Protein AF-A0A9J6GHE5-F1 (afdb_monomer_lite)

Radius of gyration: 22.23 Å; chains: 1; bounding box: 61×49×47 Å

Secondary structure (DSSP, 8-state):
--STTTHHHHHHHHHHHHHHHGGGS---HHHHHHHHHHHHHHHHHHTT--TT--HHHHHHTT----HHHHHHHHHHHHHHHHHTSHHHHHHHHHTT-------S--GGGS-TTTTTT-PPPPS---TT-S-HHHHHHHHHHGGGSS--

Sequence (148 aa):
MKEKGMARPVKALLISRVAYITPYLFLSKSDTDPNDGLLHKAFKQVRNLPMNTSTARLLQLGLHNTVSEHIEAYLSSQRLRLNQTPSGLALLKRLHAPCQSTASQPLSLITGEVLSGFTPWPKQCTLTSIPAAEKAEVKRLRPSMESL

Organism: Haemaphysalis longicornis (NCBI:txid44386)

pLDDT: mean 71.71, std 16.83, range [36.56, 92.25]

Structure (mmCIF, N/CA/C/O backbone):
data_AF-A0A9J6GHE5-F1
#
_entry.id   AF-A0A9J6GHE5-F1
#
loop_
_atom_site.group_PDB
_atom_site.id
_atom_site.type_symbol
_atom_site.label_atom_id
_atom_site.label_alt_id
_atom_site.label_comp_id
_atom_site.label_asym_id
_atom_site.label_entity_id
_atom_site.label_seq_id
_atom_site.pdbx_PDB_ins_code
_atom_site.Cartn_x
_atom_site.Cartn_y
_atom_site.Cartn_z
_atom_site.occupancy
_atom_site.B_iso_or_equiv
_atom_site.auth_seq_id
_atom_site.auth_comp_id
_atom_site.auth_asym_id
_atom_site.auth_atom_id
_atom_site.pdbx_PDB_model_num
ATOM 1 N N . MET A 1 1 ? 4.941 17.431 24.874 1.00 43.19 1 MET A N 1
ATOM 2 C CA . MET A 1 1 ? 5.226 16.883 23.523 1.00 43.19 1 MET A CA 1
ATOM 3 C C . MET A 1 1 ? 5.120 15.364 23.593 1.00 43.19 1 MET A C 1
ATOM 5 O O . MET A 1 1 ? 5.884 14.848 24.389 1.00 43.19 1 MET A O 1
ATOM 9 N N . LYS A 1 2 ? 4.234 14.654 22.862 1.00 50.41 2 LYS A N 1
ATOM 10 C CA . LYS A 1 2 ? 4.475 13.238 22.440 1.00 50.41 2 LYS A CA 1
ATOM 11 C C . LYS A 1 2 ? 3.346 12.528 21.676 1.00 50.41 2 LYS A C 1
ATOM 13 O O . LYS A 1 2 ? 3.624 11.515 21.056 1.00 50.41 2 LYS A O 1
ATOM 18 N N . GLU A 1 3 ? 2.124 13.055 21.621 1.00 57.06 3 GLU A N 1
ATOM 19 C CA . GLU A 1 3 ? 1.017 12.314 20.986 1.00 57.06 3 GLU A CA 1
ATOM 20 C C . GLU A 1 3 ? 0.844 12.624 19.483 1.00 57.06 3 GLU A C 1
ATOM 22 O O . GLU A 1 3 ? 0.890 11.731 18.638 1.00 57.06 3 GLU A O 1
ATOM 27 N N . LYS A 1 4 ? 0.783 13.912 19.106 1.00 59.25 4 LYS A N 1
ATOM 28 C CA . LYS A 1 4 ? 0.593 14.348 17.702 1.00 59.25 4 LYS A CA 1
ATOM 29 C C . LYS A 1 4 ? 1.727 13.931 16.749 1.00 59.25 4 LYS A C 1
ATOM 31 O O . LYS A 1 4 ? 1.512 13.841 15.543 1.00 59.25 4 LYS A O 1
ATOM 36 N N . GLY A 1 5 ? 2.926 13.676 17.278 1.00 67.38 5 GLY A N 1
ATOM 37 C CA . GLY A 1 5 ? 4.105 13.297 16.492 1.00 67.38 5 GLY A CA 1
ATOM 38 C C . GLY A 1 5 ? 4.174 11.812 16.133 1.00 67.38 5 GLY A C 1
ATOM 39 O O . GLY A 1 5 ? 4.864 11.465 15.182 1.00 67.38 5 GLY A O 1
ATOM 40 N N . MET A 1 6 ? 3.450 10.943 16.845 1.00 75.44 6 MET A N 1
ATOM 41 C CA . MET A 1 6 ? 3.535 9.487 16.671 1.00 75.44 6 MET A CA 1
ATOM 42 C C . MET A 1 6 ? 2.633 8.971 15.542 1.00 75.44 6 MET A C 1
ATOM 44 O O . MET A 1 6 ? 2.893 7.931 14.941 1.00 75.44 6 MET A O 1
ATOM 48 N N . ALA A 1 7 ? 1.621 9.755 15.172 1.00 76.44 7 ALA A N 1
ATOM 49 C CA . ALA A 1 7 ? 0.687 9.411 14.112 1.00 76.44 7 ALA A CA 1
ATOM 50 C C . ALA A 1 7 ? 1.351 9.208 12.747 1.00 76.44 7 ALA A C 1
ATOM 52 O O . ALA A 1 7 ? 1.028 8.272 12.016 1.00 76.44 7 ALA A O 1
ATOM 53 N N . ARG A 1 8 ? 2.289 10.096 12.409 1.00 79.69 8 ARG A N 1
ATOM 54 C CA . ARG A 1 8 ? 3.026 10.059 11.144 1.00 79.69 8 ARG A CA 1
ATOM 55 C C . ARG A 1 8 ? 3.926 8.822 11.022 1.00 79.69 8 ARG A C 1
ATOM 57 O O . ARG A 1 8 ? 3.760 8.116 10.032 1.00 79.69 8 ARG A O 1
ATOM 64 N N . PRO A 1 9 ? 4.823 8.511 11.979 1.00 84.75 9 PRO A N 1
ATOM 65 C CA . PRO A 1 9 ? 5.691 7.343 11.877 1.00 84.75 9 PRO A CA 1
ATOM 66 C C . PRO A 1 9 ? 4.918 6.024 11.947 1.00 84.75 9 PRO A C 1
ATOM 68 O O . PRO A 1 9 ? 5.234 5.122 11.181 1.00 84.75 9 PRO A O 1
ATOM 71 N N . VAL A 1 10 ? 3.869 5.909 12.774 1.00 84.19 10 VAL A N 1
ATOM 72 C CA . VAL A 1 10 ? 3.046 4.684 12.819 1.00 84.19 10 VAL A CA 1
ATOM 73 C C . VAL A 1 10 ? 2.327 4.464 11.489 1.00 84.19 10 VAL A C 1
ATOM 75 O O . VAL A 1 10 ? 2.399 3.374 10.923 1.00 84.19 10 VAL A O 1
ATOM 78 N N . LYS A 1 11 ? 1.701 5.515 10.938 1.00 80.00 11 LYS A N 1
ATOM 79 C CA . LYS A 1 11 ? 1.089 5.459 9.605 1.00 80.00 11 LYS A CA 1
ATOM 80 C C . LYS A 1 11 ? 2.118 5.063 8.541 1.00 80.00 11 LYS A C 1
ATOM 82 O O . LYS A 1 11 ? 1.848 4.176 7.738 1.00 80.00 11 LYS A O 1
ATOM 87 N N . ALA A 1 12 ? 3.285 5.706 8.537 1.00 83.44 12 ALA A N 1
ATOM 88 C CA . ALA A 1 12 ? 4.345 5.438 7.569 1.00 83.44 12 ALA A CA 1
ATOM 89 C C . ALA A 1 12 ? 4.858 3.996 7.661 1.00 83.44 12 ALA A C 1
ATOM 91 O O . ALA A 1 12 ? 5.016 3.346 6.632 1.00 83.44 12 ALA A O 1
ATOM 92 N N . LEU A 1 13 ? 5.067 3.473 8.871 1.00 85.69 13 LEU A N 1
ATOM 93 C CA . LEU A 1 13 ? 5.501 2.096 9.097 1.00 85.69 13 LEU A CA 1
ATOM 94 C C . LEU A 1 13 ? 4.480 1.082 8.571 1.00 85.69 13 LEU A C 1
ATOM 96 O O . LEU A 1 13 ? 4.860 0.152 7.861 1.00 85.69 13 LEU A O 1
ATOM 100 N N . LEU A 1 14 ? 3.195 1.278 8.884 1.00 84.25 14 LEU A N 1
ATOM 101 C CA . LEU A 1 14 ? 2.121 0.391 8.430 1.00 84.25 14 LEU A CA 1
ATOM 102 C C . LEU A 1 14 ? 2.021 0.374 6.908 1.00 84.25 14 LEU A C 1
ATOM 104 O O . LEU A 1 14 ? 2.051 -0.697 6.308 1.00 84.25 14 LEU A O 1
ATOM 108 N N . ILE A 1 15 ? 1.983 1.555 6.286 1.00 83.44 15 ILE A N 1
ATOM 109 C CA . ILE A 1 15 ? 1.930 1.672 4.826 1.00 83.44 15 ILE A CA 1
ATOM 110 C C . ILE A 1 15 ? 3.172 1.046 4.199 1.00 83.44 15 ILE A C 1
ATOM 112 O O . ILE A 1 15 ? 3.047 0.322 3.222 1.00 83.44 15 ILE A O 1
ATOM 116 N N . SER A 1 16 ? 4.359 1.267 4.767 1.00 86.88 16 SER A N 1
ATOM 117 C CA . SER A 1 16 ? 5.601 0.701 4.226 1.00 86.88 16 SER A CA 1
ATOM 118 C C . SER A 1 16 ? 5.606 -0.823 4.300 1.00 86.88 16 SER A C 1
ATOM 120 O O . SER A 1 16 ? 6.051 -1.482 3.366 1.00 86.88 16 SER A O 1
ATOM 122 N N . ARG A 1 17 ? 5.087 -1.403 5.388 1.00 83.88 17 ARG A N 1
ATOM 123 C CA . ARG A 1 17 ? 4.980 -2.859 5.543 1.00 83.88 17 ARG A CA 1
ATOM 124 C C . ARG A 1 17 ? 3.977 -3.469 4.575 1.00 83.88 17 ARG A C 1
ATOM 126 O O . ARG A 1 17 ? 4.313 -4.455 3.924 1.00 83.88 17 ARG A O 1
ATOM 133 N N . VAL A 1 18 ? 2.800 -2.859 4.459 1.00 83.12 18 VAL A N 1
ATOM 134 C CA . VAL A 1 18 ? 1.765 -3.299 3.520 1.00 83.12 18 VAL A CA 1
ATOM 135 C C . VAL A 1 18 ? 2.260 -3.146 2.079 1.00 83.12 18 VAL A C 1
ATOM 137 O O . VAL A 1 18 ? 2.224 -4.087 1.306 1.00 83.12 18 VAL A O 1
ATOM 140 N N . ALA A 1 19 ? 2.824 -2.003 1.703 1.00 84.06 19 ALA A N 1
ATOM 141 C CA . ALA A 1 19 ? 3.270 -1.769 0.332 1.00 84.06 19 ALA A CA 1
ATOM 142 C C . ALA A 1 19 ? 4.476 -2.631 -0.088 1.00 84.06 19 ALA A C 1
ATOM 144 O O . ALA A 1 19 ? 4.678 -2.849 -1.278 1.00 84.06 19 ALA A O 1
ATOM 145 N N . TYR A 1 20 ? 5.294 -3.113 0.853 1.00 85.88 20 TYR A N 1
ATOM 146 C CA . TYR A 1 20 ? 6.515 -3.843 0.509 1.00 85.88 20 TYR A CA 1
ATOM 147 C C . TYR A 1 20 ? 6.269 -5.310 0.135 1.00 85.88 20 TYR A C 1
ATOM 149 O O . TYR A 1 20 ? 6.824 -5.784 -0.852 1.00 85.88 20 TYR A O 1
ATOM 157 N N . ILE A 1 21 ? 5.463 -6.035 0.917 1.00 83.19 21 ILE A N 1
ATOM 158 C CA . ILE A 1 21 ? 5.302 -7.494 0.755 1.00 83.19 21 ILE A CA 1
ATOM 159 C C . ILE A 1 21 ? 3.974 -7.820 0.077 1.00 83.19 21 ILE A C 1
ATOM 161 O O . ILE A 1 21 ? 3.906 -8.633 -0.842 1.00 83.19 21 ILE A O 1
ATOM 165 N N . THR A 1 22 ? 2.915 -7.158 0.527 1.00 83.75 22 THR A N 1
ATOM 166 C CA . THR A 1 22 ? 1.525 -7.489 0.223 1.00 83.75 22 THR A CA 1
ATOM 167 C C . THR A 1 22 ? 1.183 -7.462 -1.281 1.00 83.75 22 THR A C 1
ATOM 169 O O . THR A 1 22 ? 0.454 -8.353 -1.703 1.00 83.75 22 THR A O 1
ATOM 172 N N . PRO A 1 23 ? 1.738 -6.570 -2.136 1.00 83.94 23 PRO A N 1
ATOM 173 C CA . PRO A 1 23 ? 1.448 -6.565 -3.576 1.00 83.94 23 PRO A CA 1
ATOM 174 C C . PRO A 1 23 ? 1.931 -7.796 -4.346 1.00 83.94 23 PRO A C 1
ATOM 176 O O . PRO A 1 23 ? 1.477 -8.030 -5.463 1.00 83.94 23 PRO A O 1
ATOM 179 N N . TYR A 1 24 ? 2.893 -8.535 -3.792 1.00 85.12 24 TYR A N 1
ATOM 180 C CA . TYR A 1 24 ? 3.520 -9.678 -4.458 1.00 85.12 24 TYR A CA 1
ATOM 181 C C . TYR A 1 24 ? 2.983 -11.022 -3.953 1.00 85.12 24 TYR A C 1
ATOM 183 O O . TYR A 1 24 ? 3.396 -12.072 -4.442 1.00 85.12 24 TYR A O 1
ATOM 191 N N . LEU A 1 25 ? 2.071 -10.994 -2.979 1.00 86.62 25 LEU A N 1
ATOM 192 C CA . LEU A 1 25 ? 1.399 -12.173 -2.452 1.00 86.62 25 LEU A CA 1
ATOM 193 C C . LEU A 1 25 ? 0.055 -12.376 -3.159 1.00 86.62 25 LEU A C 1
ATOM 195 O O . LEU A 1 25 ? -0.667 -11.420 -3.439 1.00 86.62 25 LEU A O 1
ATOM 199 N N . PHE A 1 26 ? -0.310 -13.635 -3.399 1.00 82.25 26 PHE A N 1
ATOM 200 C CA . PHE A 1 26 ? -1.655 -13.998 -3.843 1.00 82.25 26 PHE A CA 1
ATOM 201 C C . PHE A 1 26 ? -2.605 -13.955 -2.645 1.00 82.25 26 PHE A C 1
ATOM 203 O O . PHE A 1 26 ? -2.768 -14.950 -1.945 1.00 82.25 26 PHE A O 1
ATOM 210 N N . LEU A 1 27 ? -3.182 -12.786 -2.375 1.00 82.00 27 LEU A N 1
ATOM 211 C CA . LEU A 1 27 ? -4.083 -12.591 -1.241 1.00 82.00 27 LEU A CA 1
ATOM 212 C C . LEU A 1 27 ? -5.523 -12.858 -1.655 1.00 82.00 27 LEU A C 1
ATOM 214 O O . LEU A 1 27 ? -6.035 -12.255 -2.602 1.00 82.00 27 LEU A O 1
ATOM 218 N N . SER A 1 28 ? -6.180 -13.745 -0.916 1.00 85.62 28 SER A N 1
ATOM 219 C CA . SER A 1 28 ? -7.626 -13.898 -1.001 1.00 85.62 28 SER A CA 1
ATOM 220 C C . SER A 1 28 ? -8.316 -12.776 -0.222 1.00 85.62 28 SER A C 1
ATOM 222 O O . SER A 1 28 ? -7.716 -12.139 0.646 1.00 85.62 28 SER A O 1
ATOM 224 N N . LYS A 1 29 ? -9.613 -12.566 -0.473 1.00 80.94 29 LYS A N 1
ATOM 225 C CA . LYS A 1 29 ? -10.432 -11.616 0.303 1.00 80.94 29 LYS A CA 1
ATOM 226 C C . LYS A 1 29 ? -10.395 -11.926 1.806 1.00 80.94 29 LYS A C 1
ATOM 228 O O . LYS A 1 29 ? -10.324 -11.021 2.630 1.00 80.94 29 LYS A O 1
ATOM 233 N N . SER A 1 30 ? -10.331 -13.216 2.146 1.00 84.00 30 SER A N 1
ATOM 234 C CA . SER A 1 30 ? -10.169 -13.700 3.523 1.00 84.00 30 SER A CA 1
ATOM 235 C C . SER A 1 30 ? -8.901 -13.192 4.207 1.00 84.00 30 SER A C 1
ATOM 237 O O . SER A 1 30 ? -8.875 -13.085 5.430 1.00 84.00 30 SER A O 1
ATOM 239 N N . ASP A 1 31 ? -7.863 -12.876 3.432 1.00 81.62 31 ASP A N 1
ATOM 240 C CA . ASP A 1 31 ? -6.575 -12.412 3.938 1.00 81.62 31 ASP A CA 1
ATOM 241 C C . ASP A 1 31 ? -6.502 -10.882 3.931 1.00 81.62 31 ASP A C 1
ATOM 243 O O . ASP A 1 31 ? -5.815 -10.289 4.761 1.00 81.62 31 ASP A O 1
ATOM 247 N N . THR A 1 32 ? -7.220 -10.208 3.030 1.00 83.06 32 THR A N 1
ATOM 248 C CA . THR A 1 32 ? -7.252 -8.739 2.974 1.00 83.06 32 THR A CA 1
ATOM 249 C C . THR A 1 32 ? -8.100 -8.133 4.087 1.00 83.06 32 THR A C 1
ATOM 251 O O . THR A 1 32 ? -7.662 -7.174 4.721 1.00 83.06 32 THR A O 1
ATOM 254 N N . ASP A 1 33 ? -9.252 -8.729 4.397 1.00 85.56 33 ASP A N 1
ATOM 255 C CA . ASP A 1 33 ? -10.177 -8.253 5.434 1.00 85.56 33 ASP A CA 1
ATOM 256 C C . ASP A 1 33 ? -9.533 -8.098 6.833 1.00 85.56 33 ASP A C 1
ATOM 258 O O . ASP A 1 33 ? -9.707 -7.050 7.471 1.00 85.56 33 ASP A O 1
ATOM 262 N N . PRO A 1 34 ? -8.749 -9.070 7.353 1.00 86.94 34 PRO A N 1
ATOM 263 C CA . PRO A 1 34 ? -8.071 -8.903 8.636 1.00 86.94 34 PRO A CA 1
ATOM 264 C C . PRO A 1 34 ? -6.971 -7.836 8.588 1.00 86.94 34 PRO A C 1
ATOM 266 O O . PRO A 1 34 ? -6.765 -7.135 9.584 1.00 86.94 34 PRO A O 1
ATOM 269 N N . ASN A 1 35 ? -6.292 -7.671 7.449 1.00 85.31 35 ASN A N 1
ATOM 270 C CA . ASN A 1 35 ? -5.276 -6.633 7.276 1.00 85.31 35 ASN A CA 1
ATOM 271 C C . ASN A 1 35 ? -5.908 -5.229 7.240 1.00 85.31 35 ASN A C 1
ATOM 273 O O . ASN A 1 35 ? -5.390 -4.313 7.884 1.00 85.31 35 ASN A O 1
ATOM 277 N N . ASP A 1 36 ? -7.067 -5.071 6.598 1.00 86.81 36 ASP A N 1
ATOM 278 C CA . ASP A 1 36 ? -7.873 -3.843 6.647 1.00 86.81 36 ASP A CA 1
ATOM 279 C C . ASP A 1 36 ? -8.354 -3.547 8.068 1.00 86.81 36 ASP A C 1
ATOM 281 O O . ASP A 1 36 ? -8.268 -2.415 8.556 1.00 86.81 36 ASP A O 1
ATOM 285 N N . GLY A 1 37 ? -8.798 -4.582 8.785 1.00 86.69 37 GLY A N 1
ATOM 286 C CA . GLY A 1 37 ? -9.141 -4.482 10.198 1.00 86.69 37 GLY A CA 1
ATOM 287 C C . GLY A 1 37 ? -7.966 -3.991 11.047 1.00 86.69 37 GLY A C 1
ATOM 288 O O . GLY A 1 37 ? -8.139 -3.090 11.871 1.00 86.69 37 GLY A O 1
ATOM 289 N N . LEU A 1 38 ? -6.768 -4.544 10.845 1.00 86.38 38 LEU A N 1
ATOM 290 C CA . LEU A 1 38 ? -5.553 -4.135 11.555 1.00 86.38 38 LEU A CA 1
ATOM 291 C C . LEU A 1 38 ? -5.177 -2.681 11.246 1.00 86.38 38 LEU A C 1
ATOM 293 O O . LEU A 1 38 ? -4.883 -1.912 12.166 1.00 86.38 38 LEU A O 1
ATOM 297 N N . LEU A 1 39 ? -5.251 -2.289 9.975 1.00 85.44 39 LEU A N 1
ATOM 298 C CA . LEU A 1 39 ? -4.964 -0.933 9.526 1.00 85.44 39 LEU A CA 1
ATOM 299 C C . LEU A 1 39 ? -5.932 0.075 10.163 1.00 85.44 39 LEU A C 1
ATOM 301 O O . LEU A 1 39 ? -5.500 1.051 10.784 1.00 85.44 39 LEU A O 1
ATOM 305 N N . HIS A 1 40 ? -7.237 -0.200 10.116 1.00 86.19 40 HIS A N 1
ATOM 306 C CA . HIS A 1 40 ? -8.255 0.630 10.759 1.00 86.19 40 HIS A CA 1
ATOM 307 C C . HIS A 1 40 ? -8.091 0.699 12.281 1.00 86.19 40 HIS A C 1
ATOM 309 O O . HIS A 1 40 ? -8.258 1.773 12.859 1.00 86.19 40 HIS A O 1
ATOM 315 N N . LYS A 1 41 ? -7.740 -0.408 12.948 1.00 86.94 41 LYS A N 1
ATOM 316 C CA . LYS A 1 41 ? -7.459 -0.419 14.395 1.00 86.94 41 LYS A CA 1
ATOM 317 C C . LYS A 1 41 ? -6.284 0.492 14.738 1.00 86.94 41 LYS A C 1
ATOM 319 O O . LYS A 1 41 ? -6.415 1.338 15.620 1.00 86.94 41 LYS A O 1
ATOM 324 N N . ALA A 1 42 ? -5.179 0.377 14.011 1.00 84.44 42 ALA A N 1
ATOM 325 C CA . ALA A 1 42 ? -4.012 1.212 14.253 1.00 84.44 42 ALA A CA 1
ATOM 326 C C . ALA A 1 42 ? -4.299 2.697 13.978 1.00 84.44 42 ALA A C 1
ATOM 328 O O . ALA A 1 42 ? -3.878 3.562 14.745 1.00 84.44 42 ALA A O 1
ATOM 329 N N . PHE A 1 43 ? -5.084 3.012 12.943 1.00 81.44 43 PHE A N 1
ATOM 330 C CA . PHE A 1 43 ? -5.523 4.385 12.692 1.00 81.44 43 PHE A CA 1
ATOM 331 C C . PHE A 1 43 ? -6.430 4.934 13.785 1.00 81.44 43 PHE A C 1
ATOM 333 O O . PHE A 1 43 ? -6.269 6.094 14.169 1.00 81.44 43 PHE A O 1
ATOM 340 N N . LYS A 1 44 ? -7.356 4.121 14.304 1.00 86.69 44 LYS A N 1
ATOM 341 C CA . LYS A 1 44 ? -8.196 4.513 15.438 1.00 86.69 44 LYS A CA 1
ATOM 342 C C . LYS A 1 44 ? -7.337 4.847 16.654 1.00 86.69 44 LYS A C 1
ATOM 344 O O . LYS A 1 44 ? -7.502 5.923 17.217 1.00 86.69 44 LYS A O 1
ATOM 349 N N . GLN A 1 45 ? -6.369 3.992 16.983 1.00 85.44 45 GLN A N 1
ATOM 350 C CA . GLN A 1 45 ? -5.439 4.216 18.094 1.00 85.44 45 GLN A CA 1
ATOM 351 C C . GLN A 1 45 ? -4.617 5.494 17.910 1.00 85.44 45 GLN A C 1
ATOM 353 O O . GLN A 1 45 ? -4.563 6.333 18.798 1.00 85.44 45 GLN A O 1
ATOM 358 N N . VAL A 1 46 ? -4.038 5.690 16.726 1.00 81.88 46 VAL A N 1
ATOM 359 C CA . VAL A 1 46 ? -3.255 6.887 16.387 1.00 81.88 46 VAL A CA 1
ATOM 360 C C . VAL A 1 46 ? -4.071 8.184 16.488 1.00 81.88 46 VAL A C 1
ATOM 362 O O . VAL A 1 46 ? -3.529 9.246 16.791 1.00 81.88 46 VAL A O 1
ATOM 365 N N . ARG A 1 47 ? -5.366 8.118 16.177 1.00 80.56 47 ARG A N 1
ATOM 366 C CA . ARG A 1 47 ? -6.291 9.260 16.178 1.00 80.56 47 ARG A CA 1
ATOM 367 C C . ARG A 1 47 ? -7.038 9.424 17.504 1.00 80.56 47 ARG A C 1
ATOM 369 O O . ARG A 1 47 ? -7.895 10.299 17.573 1.00 80.56 47 ARG A O 1
ATOM 376 N N . ASN A 1 48 ? -6.761 8.588 18.508 1.00 84.12 48 ASN A N 1
ATOM 377 C CA . ASN A 1 48 ? -7.534 8.505 19.751 1.00 84.12 48 ASN A CA 1
ATOM 378 C C . ASN A 1 48 ? -9.047 8.347 19.519 1.00 84.12 48 ASN A C 1
ATOM 380 O O . ASN A 1 48 ? -9.872 8.883 20.257 1.00 84.12 48 ASN A O 1
ATOM 384 N N . LEU A 1 49 ? -9.421 7.621 18.465 1.00 86.12 49 LEU A N 1
ATOM 385 C CA . LEU A 1 49 ? -10.807 7.265 18.193 1.00 86.12 49 LEU A CA 1
ATOM 386 C C . LEU A 1 49 ? -11.182 6.023 19.014 1.00 86.12 49 LEU A C 1
ATOM 388 O O . LEU A 1 49 ? -10.390 5.079 19.095 1.00 86.12 49 LEU A O 1
ATOM 392 N N . PRO A 1 50 ? -12.410 5.961 19.553 1.00 87.19 50 PRO A N 1
ATOM 393 C CA . PRO A 1 50 ? -12.928 4.755 20.182 1.00 87.19 50 PRO A CA 1
ATOM 394 C C . PRO A 1 50 ? -12.834 3.535 19.253 1.00 87.19 50 PRO A C 1
ATOM 396 O O . PRO A 1 50 ? -13.152 3.616 18.060 1.00 87.19 50 PRO A O 1
ATOM 399 N N . MET A 1 51 ? -12.448 2.374 19.790 1.00 85.38 51 MET A N 1
ATOM 400 C CA . MET A 1 51 ? -12.298 1.146 18.992 1.00 85.38 51 MET A CA 1
ATOM 401 C C . MET A 1 51 ? -13.615 0.681 18.354 1.00 85.38 51 MET A C 1
ATOM 403 O O . MET A 1 51 ? -13.597 0.110 17.260 1.00 85.38 51 MET A O 1
ATOM 407 N N . ASN A 1 52 ? -14.746 1.013 18.981 1.00 86.06 52 ASN A N 1
ATOM 408 C CA . ASN A 1 52 ? -16.103 0.749 18.498 1.00 86.06 52 ASN A CA 1
ATOM 409 C C . ASN A 1 52 ? -16.563 1.684 17.359 1.00 86.06 52 ASN A C 1
ATOM 411 O O . ASN A 1 52 ? -17.666 1.506 16.850 1.00 86.06 52 ASN A O 1
ATOM 415 N N . THR A 1 53 ? -15.749 2.662 16.937 1.00 84.19 53 THR A N 1
ATOM 416 C CA . THR A 1 53 ? -16.103 3.560 15.825 1.00 84.19 53 THR A CA 1
ATOM 417 C C . THR A 1 53 ? -16.411 2.740 14.572 1.00 84.19 53 THR A C 1
ATOM 419 O O . THR A 1 53 ? -15.591 1.916 14.153 1.00 84.19 53 THR A O 1
ATOM 422 N N . SER A 1 54 ? -17.579 2.958 13.964 1.00 83.62 54 SER A N 1
ATOM 423 C CA . SER A 1 54 ? -17.986 2.231 12.761 1.00 83.62 54 SER A CA 1
ATOM 424 C C . SER A 1 54 ? -17.049 2.524 11.586 1.00 83.62 54 SER A C 1
ATOM 426 O O . SER A 1 54 ? -16.504 3.623 11.454 1.00 83.62 54 SER A O 1
ATOM 428 N N . THR A 1 55 ? -16.868 1.542 10.706 1.00 79.88 55 THR A N 1
ATOM 429 C CA . THR A 1 55 ? -16.114 1.704 9.452 1.00 79.88 55 THR A CA 1
ATOM 430 C C . THR A 1 55 ? -16.717 2.797 8.574 1.00 79.88 55 THR A C 1
ATOM 432 O O . THR A 1 55 ? -15.978 3.620 8.053 1.00 79.88 55 THR A O 1
ATOM 435 N N . ALA A 1 56 ? -18.047 2.905 8.504 1.00 81.00 56 ALA A N 1
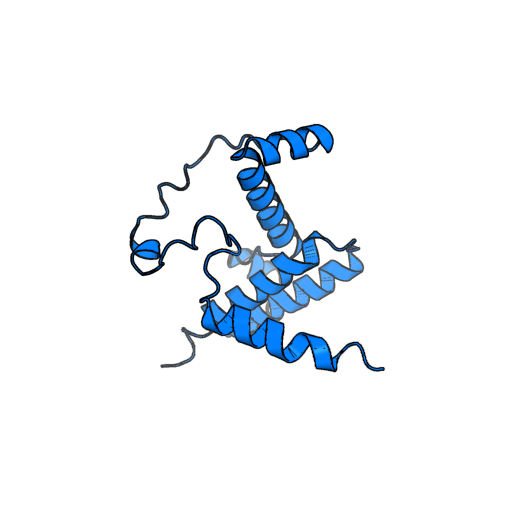ATOM 436 C CA . ALA A 1 56 ? -18.727 3.985 7.782 1.00 81.00 56 ALA A CA 1
ATOM 437 C C . ALA A 1 56 ? -18.295 5.384 8.260 1.00 81.00 56 ALA A C 1
ATOM 439 O O . ALA A 1 56 ? -18.049 6.275 7.450 1.00 81.00 56 ALA A O 1
ATOM 440 N N . ARG A 1 57 ? -18.129 5.568 9.576 1.00 81.94 57 ARG A N 1
ATOM 441 C CA . ARG A 1 57 ? -17.674 6.841 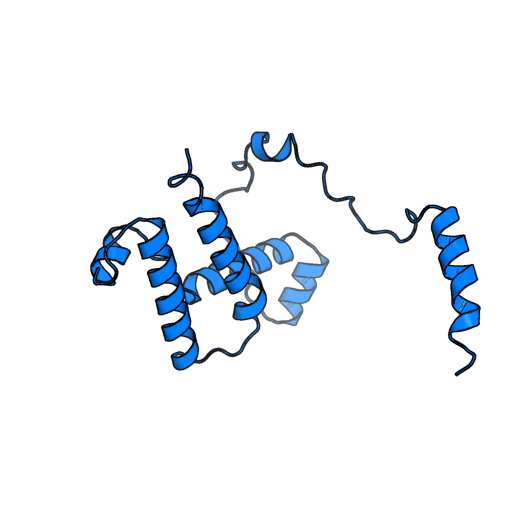10.147 1.00 81.94 57 ARG A CA 1
ATOM 442 C C . ARG A 1 57 ? -16.183 7.090 9.906 1.00 81.94 57 ARG A C 1
ATOM 444 O O . ARG A 1 57 ? -15.785 8.238 9.744 1.00 81.94 57 ARG A O 1
ATOM 451 N N . LEU A 1 58 ? -15.363 6.037 9.844 1.00 81.06 58 LEU A N 1
ATOM 452 C CA . LEU A 1 58 ? -13.961 6.150 9.418 1.00 81.06 58 LEU A CA 1
ATOM 453 C C . LEU A 1 58 ? -13.844 6.584 7.953 1.00 81.06 58 LEU A C 1
ATOM 455 O O . LEU A 1 58 ? -13.051 7.473 7.649 1.00 81.06 58 LEU A O 1
ATOM 459 N N . LEU A 1 59 ? -14.668 6.016 7.073 1.00 77.62 59 LEU A N 1
ATOM 460 C CA . LEU A 1 59 ? -14.721 6.402 5.663 1.00 77.62 59 LEU A CA 1
ATOM 461 C C . LEU A 1 59 ? -15.164 7.866 5.514 1.00 77.62 59 LEU A C 1
ATOM 463 O O . LEU A 1 59 ? -14.529 8.621 4.792 1.00 77.62 59 LEU A O 1
ATOM 467 N N . GLN A 1 60 ? -16.164 8.319 6.279 1.00 78.88 60 GLN A N 1
ATOM 468 C CA . GLN A 1 60 ? -16.568 9.737 6.311 1.00 78.88 60 GLN A CA 1
ATOM 469 C C . GLN A 1 60 ? -15.464 10.687 6.809 1.00 78.88 60 GLN A C 1
ATOM 471 O O . GLN A 1 60 ? -15.455 11.861 6.454 1.00 78.88 60 GLN A O 1
ATOM 476 N N . LEU A 1 61 ? -14.514 10.193 7.610 1.00 74.94 61 LEU A N 1
ATOM 477 C CA . LEU A 1 61 ? -13.328 10.941 8.047 1.00 74.94 61 LEU A CA 1
ATOM 478 C C . LEU A 1 61 ? -12.216 10.981 6.977 1.00 74.94 61 LEU A C 1
ATOM 480 O O . LEU A 1 61 ? -11.117 11.467 7.259 1.00 74.94 61 LEU A O 1
ATOM 484 N N . GLY A 1 62 ? -12.467 10.448 5.776 1.00 67.56 62 GLY A N 1
ATOM 485 C CA . GLY A 1 62 ? -11.500 10.374 4.680 1.00 67.56 62 GLY A CA 1
ATOM 486 C C . GLY A 1 62 ? -10.415 9.315 4.887 1.00 67.56 62 GLY A C 1
ATOM 487 O O . GLY A 1 62 ? -9.373 9.357 4.233 1.00 67.56 62 GLY A O 1
ATOM 488 N N . LEU A 1 63 ? -10.613 8.371 5.815 1.00 69.19 63 LEU A N 1
ATOM 489 C CA . L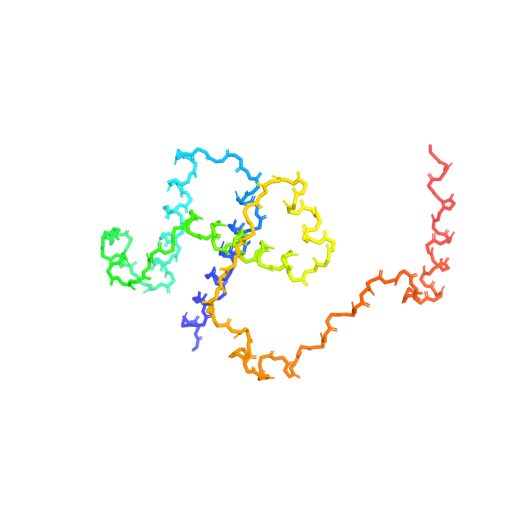EU A 1 63 ? -9.750 7.198 5.973 1.00 69.19 63 LEU A CA 1
ATOM 490 C C . LEU A 1 63 ? -10.262 6.087 5.050 1.00 69.19 63 LEU A C 1
ATOM 492 O O . LEU A 1 63 ? -10.820 5.101 5.517 1.00 69.19 63 LEU A O 1
ATOM 496 N N . HIS A 1 64 ? -10.093 6.290 3.742 1.00 63.25 64 HIS A N 1
ATOM 497 C CA . HIS A 1 64 ? -10.422 5.292 2.716 1.00 63.25 64 HIS A CA 1
ATOM 498 C C . HIS A 1 64 ? -9.337 4.236 2.532 1.00 63.25 64 HIS A C 1
ATOM 500 O O . HIS A 1 64 ? -9.633 3.175 2.014 1.00 63.25 64 HIS A O 1
ATOM 506 N N . ASN A 1 65 ? -8.137 4.499 3.060 1.00 70.88 65 ASN A N 1
ATOM 507 C CA . ASN A 1 65 ? -6.949 3.662 2.970 1.00 70.88 65 ASN A CA 1
ATOM 508 C C . ASN A 1 65 ? -7.194 2.198 3.379 1.00 70.88 65 ASN A C 1
ATOM 510 O O . ASN A 1 65 ? -6.890 1.807 4.508 1.00 70.88 65 ASN A O 1
ATOM 514 N N . THR A 1 66 ? -7.679 1.391 2.444 1.00 84.62 66 THR A N 1
ATOM 515 C CA . THR A 1 66 ? -7.653 -0.065 2.526 1.00 84.62 66 THR A CA 1
ATOM 516 C C . THR A 1 66 ? -6.292 -0.567 2.061 1.00 84.62 66 THR A C 1
ATOM 518 O O . THR A 1 66 ? -5.520 0.114 1.376 1.00 84.62 66 THR A O 1
ATOM 521 N N . VAL A 1 67 ? -5.976 -1.792 2.438 1.00 84.75 67 VAL A N 1
ATOM 522 C CA . VAL A 1 67 ? -4.814 -2.538 1.974 1.00 84.75 67 VAL A CA 1
ATOM 523 C C . VAL A 1 67 ? -4.858 -2.676 0.457 1.00 84.75 67 VAL A C 1
ATOM 525 O O . VAL A 1 67 ? -3.832 -2.475 -0.186 1.00 84.75 67 VAL A O 1
ATOM 528 N N . SER A 1 68 ? -6.037 -2.925 -0.122 1.00 84.06 68 SER A N 1
ATOM 529 C CA . SER A 1 68 ? -6.214 -2.988 -1.577 1.00 84.06 68 SER A CA 1
ATOM 530 C C . SER A 1 68 ? -5.844 -1.668 -2.256 1.00 84.06 68 SER A C 1
ATOM 532 O O . SER A 1 68 ? -5.062 -1.672 -3.205 1.00 84.06 68 SER A O 1
ATOM 534 N N . GLU A 1 69 ? -6.331 -0.534 -1.742 1.00 85.12 69 GLU A N 1
ATOM 535 C CA . GLU A 1 69 ? -5.969 0.790 -2.270 1.00 85.12 69 GLU A CA 1
ATOM 536 C C . GLU A 1 69 ? -4.464 1.053 -2.163 1.00 85.12 69 GLU A C 1
ATOM 538 O O . GLU A 1 69 ? -3.844 1.570 -3.092 1.00 85.12 69 GLU A O 1
ATOM 543 N N . HIS A 1 70 ? -3.842 0.665 -1.047 1.00 85.00 70 HIS A N 1
ATOM 544 C CA . HIS A 1 70 ? -2.400 0.806 -0.871 1.00 85.00 70 HIS A CA 1
ATOM 545 C C . HIS A 1 70 ? -1.590 -0.057 -1.844 1.00 85.00 70 HIS A C 1
ATOM 547 O O . HIS A 1 70 ? -0.574 0.411 -2.364 1.00 85.00 70 HIS A O 1
ATOM 553 N N . ILE A 1 71 ? -2.034 -1.286 -2.111 1.00 86.81 71 ILE A N 1
ATOM 554 C CA . ILE A 1 71 ? -1.422 -2.173 -3.106 1.00 86.81 71 ILE A CA 1
ATOM 555 C C . ILE A 1 71 ? -1.547 -1.560 -4.498 1.00 86.81 71 ILE A C 1
ATOM 557 O O . ILE A 1 71 ? -0.556 -1.472 -5.225 1.00 86.81 71 ILE A O 1
ATOM 561 N N . GLU A 1 72 ? -2.741 -1.105 -4.866 1.00 86.25 72 GLU A N 1
ATOM 562 C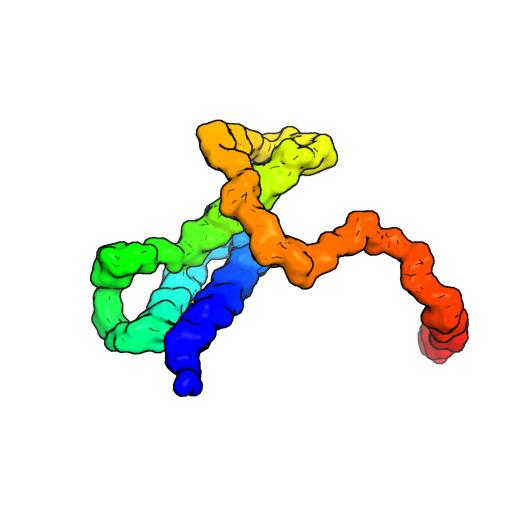 CA . GLU A 1 72 ? -2.989 -0.515 -6.176 1.00 86.25 72 GLU A CA 1
ATOM 563 C C . GLU A 1 72 ? -2.162 0.757 -6.385 1.00 86.25 72 GLU A C 1
ATOM 565 O O . GLU A 1 72 ? -1.479 0.883 -7.404 1.00 86.25 72 GLU A O 1
ATOM 570 N N . ALA A 1 73 ? -2.150 1.656 -5.397 1.00 86.88 73 ALA A N 1
ATOM 571 C CA . ALA A 1 73 ? -1.358 2.883 -5.419 1.00 86.88 73 ALA A CA 1
ATOM 572 C C . ALA A 1 73 ? 0.152 2.602 -5.512 1.00 86.88 73 ALA A C 1
ATOM 574 O O . ALA A 1 73 ? 0.893 3.315 -6.193 1.00 86.88 73 ALA A O 1
ATOM 575 N N . TYR A 1 74 ? 0.629 1.552 -4.843 1.00 88.31 74 TYR A N 1
ATOM 576 C CA . TYR A 1 74 ? 2.025 1.143 -4.939 1.00 88.31 74 TYR A CA 1
ATOM 577 C C . TYR A 1 74 ? 2.359 0.594 -6.333 1.00 88.31 74 TYR A C 1
ATOM 579 O O . TYR A 1 74 ? 3.333 1.024 -6.958 1.00 88.31 74 TYR A O 1
ATOM 587 N N . LEU A 1 75 ? 1.539 -0.322 -6.854 1.00 87.25 75 LEU A N 1
ATOM 588 C CA . LEU A 1 75 ? 1.753 -0.928 -8.169 1.00 87.25 75 LEU A CA 1
ATOM 589 C C . LEU A 1 75 ? 1.623 0.093 -9.305 1.00 87.25 75 LEU A C 1
ATOM 591 O O . LEU A 1 75 ? 2.376 0.012 -10.276 1.00 87.25 75 LEU A O 1
ATOM 595 N N . SER A 1 76 ? 0.710 1.060 -9.203 1.00 87.19 76 SER A N 1
ATOM 596 C CA . SER A 1 76 ? 0.582 2.143 -10.185 1.00 87.19 76 SER A CA 1
ATOM 597 C C . SER A 1 76 ? 1.827 3.033 -10.199 1.00 87.19 76 SER A C 1
ATOM 599 O O . SER A 1 76 ? 2.404 3.251 -11.264 1.00 87.19 76 SER A O 1
ATOM 601 N N . SER A 1 77 ? 2.328 3.441 -9.029 1.00 85.69 77 SER A N 1
ATOM 602 C CA . SER A 1 77 ? 3.583 4.197 -8.900 1.00 85.69 77 SER A CA 1
ATOM 603 C C . SER A 1 77 ? 4.780 3.434 -9.480 1.00 85.69 77 SER A C 1
ATOM 605 O O . SER A 1 77 ? 5.591 3.982 -10.234 1.00 85.69 77 SER A O 1
ATOM 607 N N . GLN A 1 78 ? 4.857 2.129 -9.215 1.00 86.81 78 GLN A N 1
ATOM 608 C CA . GLN A 1 78 ? 5.900 1.267 -9.760 1.00 86.81 78 GLN A CA 1
ATOM 609 C C . GLN A 1 78 ? 5.837 1.181 -11.292 1.00 86.81 78 GLN A C 1
ATOM 611 O O . GLN A 1 78 ? 6.869 1.282 -11.963 1.00 86.81 78 GLN A O 1
ATOM 616 N N . ARG A 1 79 ? 4.637 1.016 -11.859 1.00 86.75 79 ARG A N 1
ATOM 617 C CA . ARG A 1 79 ? 4.424 1.006 -13.315 1.00 86.75 79 ARG A CA 1
ATOM 618 C C . ARG A 1 79 ? 4.792 2.348 -13.937 1.00 86.75 79 ARG A C 1
ATOM 620 O O . ARG A 1 79 ? 5.475 2.355 -14.958 1.00 86.75 79 ARG A O 1
ATOM 627 N N . LEU A 1 80 ? 4.414 3.460 -13.307 1.00 87.69 80 LEU A N 1
ATOM 628 C CA . LEU A 1 80 ? 4.787 4.804 -13.749 1.00 87.69 80 LEU A CA 1
ATOM 629 C C . LEU A 1 80 ? 6.312 4.965 -13.788 1.00 87.69 80 LEU A C 1
ATOM 631 O O . LEU A 1 80 ? 6.862 5.426 -14.786 1.00 87.69 80 LEU A O 1
ATOM 635 N N . ARG A 1 81 ? 7.016 4.515 -12.746 1.00 86.50 81 ARG A N 1
ATOM 636 C CA . ARG A 1 81 ? 8.484 4.546 -12.711 1.00 86.50 81 ARG A CA 1
ATOM 637 C C . ARG A 1 81 ? 9.111 3.694 -13.815 1.00 86.50 81 ARG A C 1
ATOM 639 O O . ARG A 1 81 ? 10.079 4.116 -14.439 1.00 86.50 81 ARG A O 1
ATOM 646 N N . LEU A 1 82 ? 8.577 2.498 -14.071 1.00 87.06 82 LEU A N 1
ATOM 647 C CA . LEU A 1 82 ? 9.063 1.638 -15.157 1.00 87.06 82 LEU A CA 1
ATOM 648 C C . LEU A 1 82 ? 8.836 2.280 -16.531 1.00 87.06 82 LEU A C 1
ATOM 650 O O . LEU A 1 82 ? 9.728 2.211 -17.376 1.00 87.06 82 LEU A O 1
ATOM 654 N N . ASN A 1 83 ? 7.701 2.957 -16.718 1.00 85.81 83 ASN A N 1
ATOM 655 C CA . ASN A 1 83 ? 7.355 3.697 -17.933 1.00 85.81 83 ASN A CA 1
ATOM 656 C C . ASN A 1 83 ? 8.367 4.822 -18.247 1.00 85.81 83 ASN A C 1
ATOM 658 O O . ASN A 1 83 ? 8.648 5.111 -19.403 1.00 85.81 83 ASN A O 1
ATOM 662 N N . GLN A 1 84 ? 8.993 5.412 -17.225 1.00 86.19 84 GLN A N 1
ATOM 663 C CA . GLN A 1 84 ? 9.996 6.472 -17.399 1.00 86.19 84 GLN A CA 1
ATOM 664 C C . GLN A 1 84 ? 11.367 5.973 -17.893 1.00 86.19 84 GLN A C 1
ATOM 666 O O . GLN A 1 84 ? 12.230 6.789 -18.212 1.00 86.19 84 GLN A O 1
ATOM 671 N N . THR A 1 85 ? 11.604 4.657 -17.952 1.00 88.00 85 THR A N 1
ATOM 672 C CA . THR A 1 85 ? 12.911 4.092 -18.334 1.00 88.00 85 THR A CA 1
ATOM 673 C C . THR A 1 85 ? 12.807 3.225 -19.594 1.00 88.00 85 THR A C 1
ATOM 675 O O . THR A 1 85 ? 11.871 2.431 -19.698 1.00 88.00 85 THR A O 1
ATOM 678 N N . PRO A 1 86 ? 13.776 3.277 -20.533 1.00 85.44 86 PRO A N 1
ATOM 679 C CA . PRO A 1 86 ? 13.743 2.451 -21.747 1.00 85.44 86 PRO A CA 1
ATOM 680 C C . PRO A 1 86 ? 13.680 0.945 -21.454 1.00 85.44 86 PRO A C 1
ATOM 682 O O . PRO A 1 86 ? 12.892 0.215 -22.057 1.00 85.44 86 PRO A O 1
ATOM 685 N N . SER A 1 87 ? 14.462 0.481 -20.474 1.00 89.88 87 SER A N 1
ATOM 686 C CA . SER A 1 87 ? 14.468 -0.920 -20.041 1.00 89.88 87 SER A CA 1
ATOM 687 C C . SER A 1 87 ? 13.154 -1.325 -19.364 1.00 89.88 87 SER A C 1
ATOM 689 O O . SER A 1 87 ? 12.650 -2.422 -19.606 1.00 89.88 87 SER A O 1
ATOM 691 N N . GLY A 1 88 ? 12.569 -0.446 -18.542 1.00 89.00 88 GLY A N 1
ATOM 692 C CA . GLY A 1 88 ? 11.277 -0.693 -17.898 1.00 89.00 88 GLY A CA 1
ATOM 693 C C . GLY A 1 88 ? 10.124 -0.742 -18.902 1.00 89.00 88 GLY A C 1
ATOM 694 O O . GLY A 1 88 ? 9.284 -1.634 -18.821 1.00 89.00 88 GLY A O 1
ATOM 695 N N . LEU A 1 89 ? 10.131 0.128 -19.912 1.00 88.38 89 LEU A N 1
ATOM 696 C CA . LEU A 1 89 ? 9.199 0.077 -21.040 1.00 88.38 89 LEU A CA 1
ATOM 697 C C . LEU A 1 89 ? 9.293 -1.238 -21.820 1.00 88.38 89 LEU A C 1
ATOM 699 O O . LEU A 1 89 ? 8.267 -1.844 -22.130 1.00 88.38 89 LEU A O 1
ATOM 703 N N . ALA A 1 90 ? 10.509 -1.700 -22.124 1.00 91.12 90 ALA A N 1
ATOM 704 C CA . ALA A 1 90 ? 10.715 -2.983 -22.792 1.00 91.12 90 ALA A CA 1
ATOM 705 C C . ALA A 1 90 ? 10.175 -4.159 -21.955 1.00 91.12 90 ALA A C 1
ATOM 707 O O . ALA A 1 90 ? 9.540 -5.065 -22.496 1.00 91.12 90 ALA A O 1
ATOM 708 N N . LEU A 1 91 ? 10.367 -4.125 -20.631 1.00 91.06 91 LEU A N 1
ATOM 709 C CA . LEU A 1 91 ? 9.810 -5.112 -19.703 1.00 91.06 91 LEU A CA 1
ATOM 710 C C . LEU A 1 91 ? 8.272 -5.098 -19.701 1.00 91.06 91 LEU A C 1
ATOM 712 O O . LEU A 1 91 ? 7.655 -6.155 -19.817 1.00 91.06 91 LEU A O 1
ATOM 716 N N . LEU A 1 92 ? 7.653 -3.919 -19.603 1.00 89.31 92 LEU A N 1
ATOM 717 C CA . LEU A 1 92 ? 6.192 -3.782 -19.603 1.00 89.31 92 LEU A CA 1
ATOM 718 C C . LEU A 1 92 ? 5.573 -4.299 -20.909 1.00 89.31 92 LEU A C 1
ATOM 720 O O . LEU A 1 92 ? 4.578 -5.021 -20.860 1.00 89.31 92 LEU A O 1
ATOM 724 N N . LYS A 1 93 ? 6.207 -4.011 -22.056 1.00 88.94 93 LYS A N 1
ATOM 725 C CA . LYS A 1 93 ? 5.803 -4.546 -23.368 1.00 88.94 93 LYS A CA 1
ATOM 726 C C . LYS A 1 93 ? 5.851 -6.075 -23.403 1.00 88.94 93 LYS A C 1
ATOM 728 O O . LYS A 1 93 ? 4.908 -6.694 -23.878 1.00 88.94 93 LYS A O 1
ATOM 733 N N . ARG A 1 94 ? 6.909 -6.689 -22.858 1.00 92.25 94 ARG A N 1
ATOM 734 C CA . ARG A 1 94 ? 7.040 -8.157 -22.777 1.00 92.25 94 ARG A CA 1
ATOM 735 C C . ARG A 1 94 ? 5.981 -8.808 -21.889 1.00 92.25 94 ARG A C 1
ATOM 737 O O . ARG A 1 94 ? 5.533 -9.909 -22.185 1.00 92.25 94 ARG A O 1
ATOM 744 N N . LEU A 1 95 ? 5.607 -8.145 -20.797 1.00 88.62 95 LEU A N 1
ATOM 745 C CA . LEU A 1 95 ? 4.591 -8.629 -19.858 1.00 88.62 95 LEU A CA 1
ATOM 746 C C . LEU A 1 95 ? 3.155 -8.354 -20.332 1.00 88.62 95 LEU A C 1
ATOM 748 O O . LEU A 1 95 ? 2.222 -8.700 -19.614 1.00 88.62 95 LEU A O 1
ATOM 752 N N . HIS A 1 96 ? 2.971 -7.725 -21.501 1.00 84.06 96 HIS A N 1
ATOM 753 C CA . HIS A 1 96 ? 1.674 -7.254 -22.007 1.00 84.06 96 HIS A CA 1
ATOM 754 C C . HIS A 1 96 ? 0.891 -6.429 -20.971 1.00 84.06 96 HIS A C 1
ATOM 756 O O . HIS A 1 96 ? -0.338 -6.399 -20.967 1.00 84.06 96 HIS A O 1
ATOM 762 N N . ALA A 1 97 ? 1.609 -5.759 -20.066 1.00 77.88 97 ALA A N 1
ATOM 763 C CA . ALA A 1 97 ? 1.003 -4.956 -19.021 1.00 77.88 97 ALA A CA 1
ATOM 764 C C . ALA A 1 97 ? 0.610 -3.585 -19.597 1.00 77.88 97 ALA A C 1
ATOM 766 O O . ALA A 1 97 ? 1.395 -2.996 -20.348 1.00 77.88 97 ALA A O 1
ATOM 767 N N . PRO A 1 98 ? -0.567 -3.038 -19.241 1.00 69.75 98 PRO A N 1
ATOM 768 C CA . PRO A 1 98 ? -0.992 -1.741 -19.741 1.00 69.75 98 PRO A CA 1
ATOM 769 C C . PRO A 1 98 ? -0.004 -0.659 -19.299 1.00 69.75 98 PRO A C 1
ATOM 771 O O . PRO A 1 98 ? 0.283 -0.485 -18.111 1.00 69.75 98 PRO A O 1
ATOM 774 N N . CYS A 1 99 ? 0.515 0.080 -20.278 1.00 62.22 99 CYS A N 1
ATOM 775 C CA . CYS A 1 99 ? 1.274 1.293 -20.034 1.00 62.22 99 CYS A CA 1
ATOM 776 C C . CYS A 1 99 ? 0.297 2.341 -19.490 1.00 62.22 99 CYS A C 1
ATOM 778 O O . CYS A 1 99 ? -0.557 2.836 -20.225 1.00 62.22 99 CYS A O 1
ATOM 780 N N . GLN A 1 100 ? 0.362 2.637 -18.191 1.00 60.56 100 GLN A N 1
ATOM 781 C CA . GLN A 1 100 ? -0.467 3.690 -17.609 1.00 60.56 100 GLN A CA 1
ATOM 782 C C . GLN A 1 100 ? 0.067 5.043 -18.103 1.00 60.56 100 GLN A C 1
ATOM 784 O O . GLN A 1 100 ? 1.070 5.552 -17.604 1.00 60.56 100 GLN A O 1
ATOM 789 N N . SER A 1 101 ? -0.580 5.593 -19.133 1.00 55.88 101 SER A N 1
ATOM 790 C CA . SER A 1 101 ? -0.418 6.981 -19.567 1.00 55.88 101 SER A CA 1
ATOM 791 C C . SER A 1 101 ? -1.370 7.839 -18.743 1.00 55.88 101 SER A C 1
ATOM 793 O O . SER A 1 101 ? -2.502 8.094 -19.147 1.00 55.88 101 SER A O 1
ATOM 795 N N . THR A 1 102 ? -0.964 8.238 -17.541 1.00 50.25 102 THR A N 1
ATOM 796 C CA . THR A 1 102 ? -1.728 9.243 -16.798 1.00 50.25 102 THR A CA 1
ATOM 797 C C . THR A 1 102 ? -1.234 10.618 -17.218 1.00 50.25 102 THR A C 1
ATOM 799 O O . THR A 1 102 ? -0.243 11.131 -16.696 1.00 50.25 102 THR A O 1
ATOM 802 N N . ALA A 1 103 ? -1.932 11.221 -18.176 1.00 50.34 103 ALA A N 1
ATOM 803 C CA . ALA A 1 103 ? -1.887 12.657 -18.394 1.00 50.34 103 ALA A CA 1
ATOM 804 C C . ALA A 1 103 ? -2.529 13.369 -17.188 1.00 50.34 103 ALA A C 1
ATOM 806 O O . ALA A 1 103 ? -3.695 13.727 -17.244 1.00 50.34 103 ALA A O 1
ATOM 807 N N . SER A 1 104 ? -1.795 13.542 -16.084 1.00 54.09 104 SER A N 1
ATOM 808 C CA . SER A 1 104 ? -2.028 14.617 -15.106 1.00 54.09 104 SER A CA 1
ATOM 809 C C . SER A 1 104 ? -0.978 14.598 -13.996 1.00 54.09 104 SER A C 1
ATOM 811 O O . SER A 1 104 ? -0.854 13.625 -13.258 1.00 54.09 104 SER A O 1
ATOM 813 N N . GLN A 1 105 ? -0.335 15.756 -13.856 1.00 45.12 105 GLN A N 1
ATOM 814 C CA . GLN A 1 105 ? 0.576 16.214 -12.805 1.00 45.12 105 GLN A CA 1
ATOM 815 C C . GLN A 1 105 ? 2.026 15.715 -12.890 1.00 45.12 105 GLN A C 1
ATOM 817 O O . GLN A 1 105 ? 2.356 14.635 -12.399 1.00 45.12 105 GLN A O 1
ATOM 822 N N . PRO A 1 106 ? 2.938 16.524 -13.471 1.00 40.12 106 PRO A N 1
ATOM 823 C CA . PRO A 1 106 ? 4.358 16.320 -13.243 1.00 40.12 106 PRO A CA 1
ATOM 824 C C . PRO A 1 106 ? 4.650 16.342 -11.736 1.00 40.12 106 PRO A C 1
ATOM 826 O O . PRO A 1 106 ? 4.177 17.207 -11.001 1.00 40.12 106 PRO A O 1
ATOM 829 N N . LEU A 1 107 ? 5.521 15.433 -11.296 1.00 46.44 107 LEU A N 1
ATOM 830 C CA . LEU A 1 107 ? 6.184 15.420 -9.982 1.00 46.44 107 LEU A CA 1
ATOM 831 C C . LEU A 1 107 ? 6.984 16.710 -9.669 1.00 46.44 107 LEU A C 1
ATOM 833 O O . LEU A 1 107 ? 7.706 16.758 -8.679 1.00 46.44 107 LEU A O 1
ATOM 837 N N . SER A 1 108 ? 6.854 17.769 -10.474 1.00 46.16 108 SER A N 1
ATOM 838 C CA . SER A 1 108 ? 7.472 19.080 -10.262 1.00 46.16 108 SER A CA 1
ATOM 839 C C . SER A 1 108 ? 6.899 19.847 -9.064 1.00 46.16 108 SER A C 1
ATOM 841 O O . SER A 1 108 ? 7.450 20.879 -8.702 1.00 46.16 108 SER A O 1
ATOM 843 N N . LEU A 1 109 ? 5.811 19.365 -8.446 1.00 39.97 109 LEU A N 1
ATOM 844 C CA . LEU A 1 109 ? 5.229 19.925 -7.217 1.00 39.97 109 LEU A CA 1
ATOM 845 C C . LEU A 1 109 ? 5.775 19.301 -5.924 1.00 39.97 109 LEU A C 1
ATOM 847 O O . LEU A 1 109 ? 5.421 19.758 -4.838 1.00 39.97 109 LEU A O 1
ATOM 851 N N . ILE A 1 110 ? 6.679 18.315 -6.000 1.00 48.66 110 ILE A N 1
ATOM 852 C CA . ILE A 1 110 ? 7.566 18.025 -4.865 1.00 48.66 110 ILE A CA 1
ATOM 853 C C . ILE A 1 110 ? 8.678 19.079 -4.910 1.00 48.66 110 ILE A C 1
ATOM 855 O O . ILE A 1 110 ? 9.784 18.839 -5.390 1.00 48.66 110 ILE A O 1
ATOM 859 N N . THR A 1 111 ? 8.322 20.294 -4.493 1.00 41.22 111 THR A N 1
ATOM 860 C CA . THR A 1 111 ? 9.197 21.463 -4.395 1.00 41.22 111 THR A CA 1
ATOM 861 C C . THR A 1 111 ? 10.466 21.098 -3.619 1.00 41.22 111 THR A C 1
ATOM 863 O O . THR A 1 111 ? 10.409 20.370 -2.626 1.00 41.22 111 THR A O 1
ATOM 866 N N . GLY A 1 112 ? 11.616 21.601 -4.077 1.00 41.50 112 GLY A N 1
ATOM 867 C CA . GLY A 1 112 ? 12.974 21.234 -3.647 1.00 41.50 112 GLY A CA 1
ATOM 868 C C . GLY A 1 112 ? 13.331 21.399 -2.161 1.00 41.50 112 GLY A C 1
ATOM 869 O O . GLY A 1 112 ? 14.481 21.176 -1.799 1.00 41.50 112 GLY A O 1
ATOM 870 N N . GLU A 1 113 ? 12.381 21.723 -1.284 1.00 44.50 113 GLU A N 1
ATOM 871 C CA . GLU A 1 113 ? 12.593 21.784 0.166 1.00 44.50 113 GLU A CA 1
ATOM 872 C C . GLU A 1 113 ? 12.769 20.400 0.803 1.00 44.50 113 GLU A C 1
ATOM 874 O O . GLU A 1 113 ? 13.565 20.253 1.725 1.00 44.50 113 GLU A O 1
ATOM 879 N N . VAL A 1 114 ? 12.093 19.359 0.296 1.00 48.28 114 VAL A N 1
ATOM 880 C CA . VAL A 1 114 ? 12.221 17.993 0.851 1.00 48.28 114 VAL A CA 1
ATOM 881 C C . VAL A 1 114 ? 13.564 17.347 0.474 1.00 48.28 114 VAL A C 1
ATOM 883 O O . VAL A 1 114 ? 14.032 16.437 1.157 1.00 48.28 114 VAL A O 1
ATOM 886 N N . LEU A 1 115 ? 14.212 17.830 -0.591 1.00 46.62 115 LEU A N 1
ATOM 887 C CA . LEU A 1 115 ? 15.461 17.273 -1.119 1.00 46.62 115 LEU A CA 1
ATOM 888 C C . LEU A 1 115 ? 16.717 18.057 -0.714 1.00 46.62 115 LEU A C 1
ATOM 890 O O . LEU A 1 115 ? 17.815 17.564 -0.953 1.00 46.62 115 LEU A O 1
ATOM 894 N N . SER A 1 116 ? 16.602 19.225 -0.071 1.00 49.88 116 SER A N 1
ATOM 895 C CA . SER A 1 116 ? 17.776 20.027 0.326 1.00 49.88 116 SER A CA 1
ATOM 896 C C . SER A 1 116 ? 18.665 19.334 1.371 1.00 49.88 116 SER A C 1
ATOM 898 O O . SER A 1 116 ? 19.859 19.610 1.441 1.00 49.88 116 SER A O 1
ATOM 900 N N . GLY A 1 117 ? 18.107 18.396 2.145 1.00 45.31 117 GLY A N 1
ATOM 901 C CA . GLY A 1 117 ? 18.842 17.546 3.089 1.00 45.31 117 GLY A CA 1
ATOM 902 C C . GLY A 1 117 ? 19.096 16.118 2.598 1.00 45.31 117 GLY A C 1
ATOM 903 O O . GLY A 1 117 ? 19.694 15.326 3.325 1.00 45.31 117 GLY A O 1
ATOM 904 N N . PHE A 1 118 ? 18.629 15.759 1.399 1.00 46.09 118 PHE A N 1
ATOM 905 C CA . PHE A 1 118 ? 18.785 14.412 0.859 1.00 46.09 118 PHE A CA 1
ATOM 906 C C . PHE A 1 118 ? 19.934 14.413 -0.145 1.00 46.09 118 PHE A C 1
ATOM 908 O O . PHE A 1 118 ? 19.771 14.836 -1.290 1.00 46.09 118 PHE A O 1
ATOM 915 N N . THR A 1 119 ? 21.110 13.937 0.273 1.00 52.22 119 THR A N 1
ATOM 916 C CA . THR A 1 119 ? 22.169 13.612 -0.683 1.00 52.22 119 THR A CA 1
ATOM 917 C C . THR A 1 119 ? 21.593 12.606 -1.682 1.00 52.22 119 THR A C 1
ATOM 919 O O . THR A 1 119 ? 21.069 11.566 -1.268 1.00 52.22 119 THR A O 1
ATOM 922 N N . PRO A 1 120 ? 21.606 12.907 -2.995 1.00 51.94 120 PRO A N 1
ATOM 923 C CA . PRO A 1 120 ? 21.094 11.987 -3.994 1.00 51.94 120 PRO A CA 1
ATOM 924 C C . PRO A 1 120 ? 21.773 10.639 -3.795 1.00 51.94 120 PRO A C 1
ATOM 926 O O . PRO A 1 120 ? 23.001 10.576 -3.721 1.00 51.94 120 PRO A O 1
ATOM 929 N N . TRP A 1 121 ? 20.976 9.574 -3.690 1.00 36.56 121 TRP A N 1
ATOM 930 C CA . TRP A 1 121 ? 21.512 8.219 -3.641 1.00 36.56 121 TRP A CA 1
ATOM 931 C C . TRP A 1 121 ? 22.514 8.074 -4.794 1.00 36.56 121 TRP A C 1
ATOM 933 O O . TRP A 1 121 ? 22.157 8.436 -5.925 1.00 36.56 121 TRP A O 1
ATOM 943 N N . PRO A 1 122 ? 23.763 7.640 -4.530 1.00 44.62 122 PRO A N 1
ATOM 944 C CA . PRO A 1 122 ? 24.796 7.600 -5.551 1.00 44.62 122 PRO A CA 1
ATOM 945 C C . PRO A 1 122 ? 24.251 6.815 -6.737 1.00 44.62 122 PRO A C 1
ATOM 947 O O . PRO A 1 122 ? 23.781 5.681 -6.600 1.00 44.62 122 PRO A O 1
ATOM 950 N N . LYS A 1 123 ? 24.211 7.472 -7.899 1.00 52.44 123 LYS A N 1
ATOM 951 C CA . LYS A 1 123 ? 23.721 6.862 -9.130 1.00 52.44 123 LYS A CA 1
ATOM 952 C C . LYS A 1 123 ? 24.693 5.732 -9.447 1.00 52.44 123 LYS A C 1
ATOM 954 O O . LYS A 1 123 ? 25.777 5.991 -9.944 1.00 52.44 123 LYS A O 1
ATOM 959 N N . GLN A 1 124 ? 24.254 4.513 -9.141 1.00 47.91 124 GLN A N 1
ATOM 960 C CA . GLN A 1 124 ? 24.974 3.242 -9.232 1.00 47.91 124 GLN A CA 1
ATOM 961 C C . GLN A 1 124 ? 25.842 2.937 -7.998 1.00 47.91 124 GLN A C 1
ATOM 963 O O . GLN A 1 124 ? 26.871 3.557 -7.751 1.00 47.91 124 GLN A O 1
ATOM 968 N N . CYS A 1 125 ? 25.460 1.880 -7.270 1.00 41.91 125 CYS A N 1
ATOM 969 C CA . CYS A 1 125 ? 26.390 1.071 -6.485 1.00 41.91 125 CYS A CA 1
ATOM 970 C C . CYS A 1 125 ? 27.343 0.359 -7.457 1.00 41.91 125 CYS A C 1
ATOM 972 O O . CYS A 1 125 ? 27.234 -0.844 -7.687 1.00 41.91 125 CYS A O 1
ATOM 974 N N . THR A 1 126 ? 28.247 1.093 -8.102 1.00 43.25 126 THR A N 1
ATOM 975 C CA . THR A 1 126 ? 29.394 0.461 -8.743 1.00 43.25 126 THR A CA 1
ATOM 976 C C . THR A 1 126 ? 30.306 -0.033 -7.628 1.00 43.25 126 THR A C 1
ATOM 978 O O . THR A 1 126 ? 30.658 0.723 -6.724 1.00 43.25 126 THR A O 1
ATOM 981 N N . LEU A 1 127 ? 30.715 -1.300 -7.696 1.00 39.62 127 LEU A N 1
ATOM 982 C CA . LEU A 1 127 ? 31.627 -1.997 -6.770 1.00 39.62 127 LEU A CA 1
ATOM 983 C C . LEU A 1 127 ? 33.063 -1.401 -6.746 1.00 39.62 127 LEU A C 1
ATOM 985 O O . LEU A 1 127 ? 34.059 -2.061 -6.437 1.00 39.62 127 LEU A O 1
ATOM 989 N N . THR A 1 128 ? 33.187 -0.136 -7.132 1.00 45.66 128 THR A N 1
ATOM 990 C CA . THR A 1 128 ? 34.400 0.663 -7.238 1.00 45.66 128 THR A CA 1
ATOM 991 C C . THR A 1 128 ? 34.625 1.539 -6.009 1.00 45.66 128 THR A C 1
ATOM 993 O O . THR A 1 128 ? 35.765 1.933 -5.794 1.00 45.66 128 THR A O 1
ATOM 996 N N . SER A 1 129 ? 33.612 1.780 -5.165 1.00 48.25 129 SER A N 1
ATOM 997 C CA . SER A 1 129 ? 33.761 2.622 -3.966 1.00 48.25 129 SER A CA 1
ATOM 998 C C . SER A 1 129 ? 34.151 1.873 -2.690 1.00 48.25 129 SER A C 1
ATOM 1000 O O . SER A 1 129 ? 34.252 2.510 -1.648 1.00 48.25 129 SER A O 1
ATOM 1002 N N . ILE A 1 130 ? 34.365 0.551 -2.735 1.00 51.94 130 ILE A N 1
ATOM 1003 C CA . ILE A 1 130 ? 34.931 -0.164 -1.582 1.00 51.94 130 ILE A CA 1
ATOM 1004 C C . ILE A 1 130 ? 36.382 0.323 -1.432 1.00 51.94 130 ILE A C 1
ATOM 1006 O O . ILE A 1 130 ? 37.181 0.071 -2.349 1.00 51.94 130 ILE A O 1
ATOM 1010 N N . PRO A 1 131 ? 36.739 1.026 -0.340 1.00 58.66 131 PRO A N 1
ATOM 1011 C CA . PRO A 1 131 ? 38.100 1.496 -0.126 1.00 58.66 131 PRO A CA 1
ATOM 1012 C C . PRO A 1 131 ? 39.069 0.310 -0.178 1.00 58.66 131 PRO A C 1
ATOM 1014 O O . PRO A 1 131 ? 38.755 -0.792 0.272 1.00 58.66 131 PRO A O 1
ATOM 1017 N N . ALA A 1 132 ? 40.259 0.510 -0.750 1.00 58.66 132 ALA A N 1
ATOM 1018 C CA . ALA A 1 132 ? 41.226 -0.570 -0.986 1.00 58.66 132 ALA A CA 1
ATOM 1019 C C . ALA A 1 132 ? 41.567 -1.377 0.286 1.00 58.66 132 ALA A C 1
ATOM 1021 O O . ALA A 1 132 ? 41.838 -2.574 0.198 1.00 58.66 132 ALA A O 1
ATOM 1022 N N . ALA A 1 133 ? 41.475 -0.742 1.460 1.00 59.62 133 ALA A N 1
ATOM 1023 C CA . ALA A 1 133 ? 41.641 -1.372 2.767 1.00 59.62 133 ALA A CA 1
ATOM 1024 C C . ALA A 1 133 ? 40.603 -2.476 3.045 1.00 59.62 133 ALA A C 1
ATOM 1026 O O . ALA A 1 133 ? 40.953 -3.549 3.525 1.00 59.62 133 ALA A O 1
ATOM 1027 N N . GLU A 1 134 ? 39.342 -2.259 2.673 1.00 57.38 134 GLU A N 1
ATOM 1028 C CA . GLU A 1 134 ? 38.254 -3.217 2.898 1.00 57.38 134 GLU A CA 1
ATOM 1029 C C . GLU A 1 134 ? 38.305 -4.370 1.877 1.00 57.38 134 GLU A C 1
ATOM 1031 O O . GLU A 1 134 ? 38.048 -5.525 2.215 1.00 57.38 134 GLU A O 1
ATOM 1036 N N . LYS A 1 135 ? 38.789 -4.109 0.650 1.00 57.47 135 LYS A N 1
ATOM 1037 C CA . LYS A 1 135 ? 39.106 -5.172 -0.329 1.00 57.47 135 LYS A CA 1
ATOM 1038 C C . LYS A 1 135 ? 40.250 -6.080 0.143 1.00 57.47 135 LYS A C 1
ATOM 1040 O O . LYS A 1 135 ? 40.222 -7.281 -0.133 1.00 57.47 135 LYS A O 1
ATOM 1045 N N . ALA A 1 136 ? 41.249 -5.526 0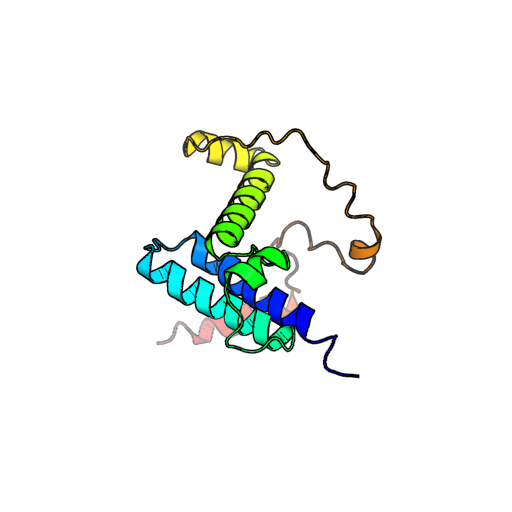.835 1.00 62.56 136 ALA A N 1
ATOM 1046 C CA . ALA A 1 136 ? 42.362 -6.290 1.399 1.00 62.56 136 ALA A CA 1
ATOM 1047 C C . ALA A 1 136 ? 41.919 -7.166 2.584 1.00 62.56 136 ALA A C 1
ATOM 1049 O O . ALA A 1 136 ? 42.371 -8.305 2.699 1.00 62.56 136 ALA A O 1
ATOM 1050 N N . GLU A 1 137 ? 40.984 -6.679 3.401 1.00 62.97 137 GLU A N 1
ATOM 1051 C CA . GLU A 1 137 ? 40.433 -7.420 4.541 1.00 62.97 137 GLU A CA 1
ATOM 1052 C C . GLU A 1 137 ? 39.563 -8.608 4.101 1.00 62.97 137 GLU A C 1
ATOM 1054 O O . GLU A 1 137 ? 39.761 -9.734 4.554 1.00 62.97 137 GLU A O 1
ATOM 1059 N N . VAL A 1 138 ? 38.688 -8.409 3.110 1.00 59.56 138 VAL A N 1
ATOM 1060 C CA . VAL A 1 138 ? 37.883 -9.498 2.522 1.00 59.56 138 VAL A CA 1
ATOM 1061 C C . VAL A 1 138 ? 38.766 -10.558 1.847 1.00 59.56 138 VAL A C 1
ATOM 1063 O O . VAL A 1 138 ? 38.447 -11.748 1.870 1.00 59.56 138 VAL A O 1
ATOM 1066 N N . LYS A 1 139 ? 39.907 -10.160 1.267 1.00 64.75 139 LYS A N 1
ATOM 1067 C CA . LYS A 1 139 ? 40.886 -11.095 0.689 1.00 64.75 139 LYS A CA 1
ATOM 1068 C C . LYS A 1 139 ? 41.691 -11.840 1.765 1.00 64.75 139 LYS A C 1
ATOM 1070 O O . LYS A 1 139 ? 42.045 -12.992 1.532 1.00 64.75 139 LYS A O 1
ATOM 1075 N N . ARG A 1 140 ? 41.927 -11.224 2.932 1.00 60.12 140 ARG A N 1
ATOM 1076 C CA . ARG A 1 140 ? 42.542 -11.860 4.115 1.00 60.12 140 ARG A CA 1
ATOM 1077 C C . ARG A 1 140 ? 41.637 -12.874 4.811 1.00 60.12 140 ARG A C 1
ATOM 1079 O O . ARG A 1 140 ? 42.158 -13.830 5.368 1.00 60.12 140 ARG A O 1
ATOM 1086 N N . LEU A 1 141 ? 40.318 -12.686 4.768 1.00 56.69 141 LEU A N 1
ATOM 1087 C CA . LEU A 1 141 ? 39.344 -13.578 5.416 1.00 56.69 141 LEU A CA 1
ATOM 1088 C C . LEU A 1 141 ? 38.928 -14.778 4.546 1.00 56.69 141 LEU A C 1
ATOM 1090 O O . LEU A 1 141 ? 38.443 -15.780 5.065 1.00 56.69 141 LEU A O 1
ATOM 1094 N N . ARG A 1 142 ? 39.162 -14.718 3.228 1.00 52.72 142 ARG A N 1
ATOM 1095 C CA . ARG A 1 142 ? 38.832 -15.797 2.282 1.00 52.72 142 ARG A CA 1
ATOM 1096 C C . ARG A 1 142 ? 39.542 -17.151 2.524 1.00 52.72 142 ARG A C 1
ATOM 1098 O O . ARG A 1 142 ? 38.867 -18.162 2.369 1.00 52.72 142 ARG A O 1
ATOM 1105 N N . PRO A 1 143 ? 40.825 -17.239 2.936 1.00 53.47 143 PRO A N 1
ATOM 1106 C CA . PRO A 1 143 ? 41.477 -18.534 3.136 1.00 53.47 143 PRO A CA 1
ATOM 1107 C C . PRO A 1 143 ? 40.982 -19.300 4.375 1.00 53.47 143 PRO A C 1
ATOM 1109 O O . PRO A 1 143 ? 41.336 -20.460 4.526 1.00 53.47 143 PRO A O 1
ATOM 1112 N N . SER A 1 144 ? 40.151 -18.703 5.245 1.00 54.34 144 SER A N 1
ATOM 1113 C CA . SER A 1 144 ? 39.616 -19.395 6.430 1.00 54.34 144 SER A CA 1
ATOM 1114 C C . SER A 1 144 ? 38.287 -20.125 6.180 1.00 54.34 144 SER A C 1
ATOM 1116 O O . SER A 1 144 ? 37.775 -20.763 7.096 1.00 54.34 144 SER A O 1
ATOM 1118 N N . MET A 1 145 ? 37.714 -20.022 4.973 1.00 50.09 145 MET A N 1
ATOM 1119 C CA . MET A 1 145 ? 36.447 -20.673 4.601 1.00 50.09 145 MET A CA 1
ATOM 1120 C C . MET A 1 145 ? 36.597 -21.837 3.609 1.00 50.09 145 MET A C 1
ATOM 1122 O O . MET A 1 145 ? 35.611 -22.513 3.343 1.00 50.09 145 MET A O 1
ATOM 1126 N N . GLU A 1 146 ? 37.795 -22.091 3.074 1.00 51.94 146 GLU A N 1
ATOM 1127 C CA . GLU A 1 146 ? 38.057 -23.217 2.153 1.00 51.94 146 GLU A CA 1
ATOM 1128 C C . GLU A 1 146 ? 38.657 -24.449 2.861 1.00 51.94 146 GLU A C 1
ATOM 1130 O O . GLU A 1 146 ? 39.074 -25.402 2.210 1.00 51.94 146 GLU A O 1
ATOM 1135 N N . SER A 1 147 ? 38.691 -24.453 4.198 1.00 55.38 147 SER A N 1
ATOM 1136 C CA . SER A 1 147 ? 39.158 -25.579 5.018 1.00 55.38 147 SER A CA 1
ATOM 1137 C C . SER A 1 147 ? 38.078 -26.087 5.983 1.00 55.38 147 SER A C 1
ATOM 1139 O O . SER A 1 147 ? 38.302 -26.128 7.196 1.00 55.38 147 SER A O 1
ATOM 1141 N N . LEU A 1 148 ? 36.910 -26.444 5.442 1.00 44.47 148 LEU A N 1
ATOM 1142 C CA . LEU A 1 148 ? 35.909 -27.322 6.060 1.00 44.4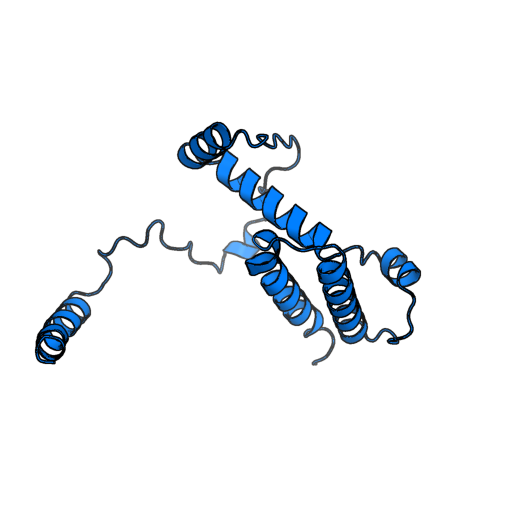7 148 LEU A CA 1
ATOM 1143 C C . LEU A 1 148 ? 35.236 -28.164 4.972 1.00 44.47 148 LEU A C 1
ATOM 1145 O O . LEU A 1 148 ? 34.779 -27.560 3.977 1.00 44.47 148 LEU A O 1
#

Foldseek 3Di:
DPQLVVLVVLLVVLLCVLQPPVLVDPDDPVRQVVSQLVNVQSNCVSVVHPNPDDPVVCVVVVVPDGSVVSSVVSVVVVLQVLLVDPNSVVVCVVVVHDNPPDPDDDPPVVDCPVCPPPDPDPPDPDVPPPPVVNVVVVVVCVVVPVPD